Protein AF-A0A2W0B2X9-F1 (afdb_monomer_lite)

Structure (mmCIF, N/CA/C/O backbone):
data_AF-A0A2W0B2X9-F1
#
_entry.id   AF-A0A2W0B2X9-F1
#
loop_
_atom_site.group_PDB
_atom_site.id
_atom_site.type_symbol
_atom_site.label_atom_id
_atom_site.label_alt_id
_atom_site.label_comp_id
_atom_site.label_asym_id
_atom_site.label_entity_id
_atom_site.label_seq_id
_atom_site.pdbx_PDB_ins_code
_atom_site.Cartn_x
_atom_site.Cartn_y
_atom_site.Cartn_z
_atom_site.occupancy
_atom_site.B_iso_or_equiv
_atom_site.auth_seq_id
_atom_site.auth_comp_id
_atom_site.auth_asym_id
_atom_site.auth_atom_id
_atom_site.pdbx_PDB_model_num
ATOM 1 N N . MET A 1 1 ? 16.756 -14.228 -44.293 1.00 51.69 1 MET A N 1
ATOM 2 C CA . MET A 1 1 ? 15.974 -12.998 -44.011 1.00 51.69 1 MET A CA 1
ATOM 3 C C . MET A 1 1 ? 14.703 -13.285 -43.203 1.00 51.69 1 MET A C 1
ATOM 5 O O . MET A 1 1 ? 14.410 -12.505 -42.310 1.00 51.69 1 MET A O 1
ATOM 9 N N . PHE A 1 2 ? 14.011 -14.413 -43.434 1.00 57.44 2 PHE A N 1
ATOM 10 C CA . PHE A 1 2 ? 12.811 -14.835 -42.684 1.00 57.44 2 PHE A CA 1
ATOM 11 C C . PHE A 1 2 ? 13.038 -15.207 -41.202 1.00 57.44 2 PHE A C 1
ATOM 13 O O . PHE A 1 2 ? 12.170 -14.931 -40.380 1.00 57.44 2 PHE A O 1
ATOM 20 N N . SER A 1 3 ? 14.200 -15.762 -40.827 1.00 57.31 3 SER A N 1
ATOM 21 C CA . SER A 1 3 ? 14.453 -16.187 -39.433 1.00 57.31 3 SER A CA 1
ATOM 22 C C . SER A 1 3 ? 14.455 -15.024 -38.439 1.00 57.31 3 SER A C 1
ATOM 24 O O . SER A 1 3 ? 13.901 -15.136 -37.360 1.00 57.31 3 SER A O 1
ATOM 26 N N . ARG A 1 4 ? 14.972 -13.858 -38.842 1.00 60.19 4 ARG A N 1
ATOM 27 C CA . ARG A 1 4 ? 15.043 -12.650 -38.004 1.00 60.19 4 ARG A CA 1
ATOM 28 C C . ARG A 1 4 ? 13.676 -12.088 -37.607 1.00 60.19 4 ARG A C 1
ATOM 30 O O . ARG A 1 4 ? 13.588 -11.369 -36.617 1.00 60.19 4 ARG A O 1
ATOM 37 N N . VAL A 1 5 ? 12.640 -12.345 -38.407 1.00 62.97 5 VAL A N 1
ATOM 38 C CA . VAL A 1 5 ? 11.264 -11.914 -38.116 1.00 62.97 5 VAL A CA 1
ATOM 39 C C . VAL A 1 5 ? 10.618 -12.886 -37.130 1.00 62.97 5 VAL A C 1
ATOM 41 O O . VAL A 1 5 ? 9.996 -12.441 -36.173 1.00 62.97 5 VAL A O 1
ATOM 44 N N . LEU A 1 6 ? 10.845 -14.190 -37.311 1.00 63.31 6 LEU A N 1
ATOM 45 C CA . LEU A 1 6 ? 10.400 -15.235 -36.385 1.00 63.31 6 LEU A CA 1
ATOM 46 C C . LEU A 1 6 ? 11.096 -15.128 -35.017 1.00 63.31 6 LEU A C 1
ATOM 48 O O . LEU A 1 6 ? 10.410 -15.130 -34.004 1.00 63.31 6 LEU A O 1
ATOM 52 N N . ASP A 1 7 ? 12.410 -14.888 -34.983 1.00 60.75 7 ASP A N 1
ATOM 53 C CA . ASP A 1 7 ? 13.168 -14.652 -33.742 1.00 60.75 7 ASP A CA 1
ATOM 54 C C . ASP A 1 7 ? 12.648 -13.430 -32.969 1.00 60.75 7 ASP A C 1
ATOM 56 O O . ASP A 1 7 ? 12.621 -13.413 -31.738 1.00 60.75 7 ASP A O 1
ATOM 60 N N . ARG A 1 8 ? 12.212 -12.384 -33.686 1.00 59.66 8 ARG A N 1
ATOM 61 C CA . ARG A 1 8 ? 11.582 -11.218 -33.058 1.00 59.66 8 ARG A CA 1
ATOM 62 C C . ARG A 1 8 ? 10.218 -11.569 -32.479 1.00 59.66 8 ARG A C 1
ATOM 64 O O . ARG A 1 8 ? 9.942 -11.133 -31.371 1.00 59.66 8 ARG A O 1
ATOM 71 N N . LEU A 1 9 ? 9.398 -12.350 -33.182 1.00 59.53 9 LEU A N 1
ATOM 72 C CA . LEU A 1 9 ? 8.093 -12.798 -32.685 1.00 59.53 9 LEU A CA 1
ATOM 73 C C . LEU A 1 9 ? 8.233 -13.704 -31.451 1.00 59.53 9 LEU A C 1
ATOM 75 O O . LEU A 1 9 ? 7.558 -13.454 -30.458 1.00 59.53 9 LEU A O 1
ATOM 79 N N . ASP A 1 10 ? 9.167 -14.657 -31.442 1.00 57.31 10 ASP A N 1
ATOM 80 C CA . ASP A 1 10 ? 9.452 -15.495 -30.264 1.00 57.31 10 ASP A CA 1
ATOM 81 C C . ASP A 1 10 ? 9.954 -14.673 -29.065 1.00 57.31 10 ASP A C 1
ATOM 83 O O . ASP A 1 10 ? 9.592 -14.940 -27.915 1.00 57.31 10 ASP A O 1
ATOM 87 N N . SER A 1 11 ? 10.741 -13.622 -29.318 1.00 56.62 11 SER A N 1
ATOM 88 C CA . SER A 1 11 ? 11.157 -12.663 -28.289 1.00 56.62 11 SER A CA 1
ATOM 89 C C . SER A 1 11 ? 9.993 -11.852 -27.708 1.00 56.62 11 SER A C 1
ATOM 91 O O . SER A 1 11 ? 10.100 -11.426 -26.560 1.00 56.62 11 SER A O 1
ATOM 93 N N . PHE A 1 12 ? 8.904 -11.621 -28.452 1.00 55.59 12 PHE A N 1
ATOM 94 C CA . PHE A 1 12 ? 7.713 -10.937 -27.929 1.00 55.59 12 PHE A CA 1
ATOM 95 C C . PHE A 1 12 ? 6.879 -11.833 -27.000 1.00 55.59 12 PHE A C 1
ATOM 97 O O . PHE A 1 12 ? 6.184 -11.312 -26.131 1.00 55.59 12 PHE A O 1
ATOM 104 N N . TYR A 1 13 ? 6.964 -13.162 -27.139 1.00 53.94 13 TYR A N 1
ATOM 105 C CA . TYR A 1 13 ? 6.170 -14.110 -26.344 1.00 53.94 13 TYR A CA 1
ATOM 106 C C . TYR A 1 13 ? 6.864 -14.632 -25.080 1.00 53.94 13 TYR A C 1
ATOM 108 O O . TYR A 1 13 ? 6.194 -15.165 -24.195 1.00 53.94 13 TYR A O 1
ATOM 116 N N . LYS A 1 14 ? 8.181 -14.448 -24.925 1.00 56.72 14 LYS A N 1
ATOM 117 C CA . LYS A 1 14 ? 8.890 -14.785 -23.677 1.00 56.72 14 LYS A CA 1
ATOM 118 C C . LYS A 1 14 ? 8.745 -13.679 -22.629 1.00 56.72 14 LYS A C 1
ATOM 120 O O . LYS A 1 14 ? 9.729 -13.074 -22.204 1.00 56.72 14 LYS A O 1
ATOM 125 N N . MET A 1 15 ? 7.516 -13.452 -22.165 1.00 61.44 15 MET A N 1
ATOM 126 C CA . MET A 1 15 ? 7.281 -12.759 -20.895 1.00 61.44 15 MET A CA 1
ATOM 127 C C . MET A 1 15 ? 7.870 -13.618 -19.776 1.00 61.44 15 MET A C 1
ATOM 129 O O . MET A 1 15 ? 7.262 -14.577 -19.307 1.00 61.44 15 MET A O 1
ATOM 133 N N . THR A 1 16 ? 9.110 -13.319 -19.401 1.00 65.00 16 THR A N 1
ATOM 134 C CA . THR A 1 16 ? 9.806 -14.049 -18.343 1.00 65.00 16 THR A CA 1
ATOM 135 C C . THR A 1 16 ? 9.347 -13.485 -17.012 1.00 65.00 16 THR A C 1
ATOM 137 O O . THR A 1 16 ? 9.587 -12.319 -16.706 1.00 65.00 16 THR A O 1
ATOM 140 N N . TYR A 1 17 ? 8.657 -14.307 -16.229 1.00 60.75 17 TYR A N 1
ATOM 141 C CA . TYR A 1 17 ? 8.227 -13.913 -14.900 1.00 60.75 17 TYR A CA 1
ATOM 142 C C . TYR A 1 17 ? 9.448 -13.806 -13.984 1.00 60.75 17 TYR A C 1
ATOM 144 O O . TYR A 1 17 ? 10.140 -14.793 -13.734 1.00 60.75 17 TYR A O 1
ATOM 152 N N . LEU A 1 18 ? 9.746 -12.592 -13.523 1.00 71.00 18 LEU A N 1
ATOM 153 C CA . LEU A 1 18 ? 10.867 -12.344 -12.623 1.00 71.00 18 LEU A CA 1
ATOM 154 C C . LEU A 1 18 ? 10.410 -12.577 -11.173 1.00 71.00 18 LEU A C 1
ATOM 156 O O . LEU A 1 18 ? 9.400 -11.994 -10.773 1.00 71.00 18 LEU A O 1
ATOM 160 N N . PRO A 1 19 ? 11.147 -13.355 -10.356 1.00 70.69 19 PRO A N 1
ATOM 161 C CA . PRO A 1 19 ? 10.805 -13.590 -8.949 1.00 70.69 19 PRO A CA 1
ATOM 162 C C . PRO A 1 19 ? 10.608 -12.306 -8.129 1.00 70.69 19 PRO A C 1
ATOM 164 O O . PRO A 1 19 ? 9.774 -12.258 -7.230 1.00 70.69 19 PRO A O 1
ATOM 167 N N . GLU A 1 20 ? 11.329 -11.235 -8.464 1.00 73.50 20 GLU A N 1
ATOM 168 C CA . GLU A 1 20 ? 11.149 -9.924 -7.831 1.00 73.50 20 GLU A CA 1
ATOM 169 C C . GLU A 1 20 ? 9.761 -9.323 -8.113 1.00 73.50 20 GLU A C 1
ATOM 171 O O . GLU A 1 20 ? 9.140 -8.748 -7.221 1.00 73.50 20 GLU A O 1
ATOM 176 N N . GLY A 1 21 ? 9.240 -9.521 -9.328 1.00 75.56 21 GLY A N 1
ATOM 177 C CA . GLY A 1 21 ? 7.897 -9.086 -9.707 1.00 75.56 21 GLY A CA 1
ATOM 178 C C . GLY A 1 21 ? 6.808 -9.809 -8.917 1.00 75.56 21 GLY A C 1
ATOM 179 O O . GLY A 1 21 ? 5.820 -9.183 -8.557 1.00 75.56 21 GLY A O 1
ATOM 180 N N . PHE A 1 22 ? 7.011 -11.087 -8.575 1.00 78.88 22 PHE A N 1
ATOM 181 C CA . PHE A 1 22 ? 6.111 -11.831 -7.684 1.00 78.88 22 PHE A CA 1
ATOM 182 C C . PHE A 1 22 ? 6.070 -11.235 -6.281 1.00 78.88 22 PHE A C 1
ATOM 184 O O . PHE A 1 22 ? 4.996 -10.979 -5.744 1.00 78.88 22 PHE A O 1
ATOM 191 N N . MET A 1 23 ? 7.242 -10.975 -5.697 1.00 81.75 23 MET A N 1
ATOM 192 C CA . MET A 1 23 ? 7.347 -10.454 -4.332 1.00 81.75 23 MET A CA 1
ATOM 193 C C . MET A 1 23 ? 6.620 -9.118 -4.167 1.00 81.75 23 MET A C 1
ATOM 195 O O . MET A 1 23 ? 6.033 -8.858 -3.121 1.00 81.75 23 MET A O 1
ATOM 199 N N . GLN A 1 24 ? 6.602 -8.298 -5.214 1.00 80.31 24 GLN A N 1
ATOM 200 C CA . GLN A 1 24 ? 5.907 -7.013 -5.231 1.00 80.31 24 GLN A CA 1
ATOM 201 C C . GLN A 1 24 ? 4.376 -7.138 -5.211 1.00 80.31 24 GLN A C 1
ATOM 203 O O . GLN A 1 24 ? 3.710 -6.216 -4.747 1.00 80.31 24 GLN A O 1
ATOM 208 N N . LEU A 1 25 ? 3.816 -8.271 -5.650 1.00 85.06 25 LEU A N 1
ATOM 209 C CA . LEU A 1 25 ? 2.378 -8.560 -5.530 1.00 85.06 25 LEU A CA 1
ATOM 210 C C . LEU A 1 25 ? 1.980 -8.904 -4.084 1.00 85.06 25 LEU A C 1
ATOM 212 O O . LEU A 1 25 ? 0.807 -8.843 -3.721 1.00 85.06 25 LEU A O 1
ATOM 216 N N . VAL A 1 26 ? 2.955 -9.287 -3.257 1.00 85.62 26 VAL A N 1
ATOM 217 C CA . VAL A 1 26 ? 2.750 -9.810 -1.899 1.00 85.62 26 VAL A CA 1
ATOM 218 C C . VAL A 1 26 ? 3.124 -8.772 -0.833 1.00 85.62 26 VAL A C 1
ATOM 220 O O . VAL A 1 26 ? 2.444 -8.621 0.191 1.00 85.62 26 VAL A O 1
ATOM 223 N N . PHE A 1 27 ? 4.201 -8.029 -1.079 1.00 84.62 27 PHE A N 1
ATOM 224 C CA . PHE A 1 27 ? 4.771 -7.060 -0.155 1.00 84.62 27 PHE A CA 1
ATOM 225 C C . PHE A 1 27 ? 4.852 -5.678 -0.797 1.00 84.62 27 PHE A C 1
ATOM 227 O O . PHE A 1 27 ? 5.268 -5.529 -1.946 1.00 84.62 27 PHE A O 1
ATOM 234 N N . LEU A 1 28 ? 4.514 -4.650 -0.014 1.00 87.56 28 LEU A N 1
ATOM 235 C CA . LEU A 1 28 ? 4.873 -3.279 -0.362 1.00 87.56 28 LEU A CA 1
ATOM 236 C C . LEU A 1 28 ? 6.394 -3.135 -0.287 1.00 87.56 28 LEU A C 1
ATOM 238 O O . LEU A 1 28 ? 7.032 -3.678 0.618 1.00 87.56 28 LEU A O 1
ATOM 242 N N . SER A 1 29 ? 6.976 -2.429 -1.256 1.00 77.69 29 SER A N 1
ATOM 243 C CA . SER A 1 29 ? 8.429 -2.281 -1.352 1.00 77.69 29 SER A CA 1
ATOM 244 C C . SER A 1 29 ? 9.033 -1.627 -0.101 1.00 77.69 29 SER A C 1
ATOM 246 O O . SER A 1 29 ? 8.375 -0.863 0.604 1.00 77.69 29 SER A O 1
ATOM 248 N N . HIS A 1 30 ? 10.329 -1.854 0.140 1.00 76.25 30 HIS A N 1
ATOM 249 C CA . HIS A 1 30 ? 11.072 -1.255 1.263 1.00 76.25 30 HIS A CA 1
ATOM 250 C C . HIS A 1 30 ? 10.980 0.282 1.338 1.00 76.25 30 HIS A C 1
ATOM 252 O O . HIS A 1 30 ? 11.209 0.867 2.395 1.00 76.25 30 HIS A O 1
ATOM 258 N N . GLY A 1 31 ? 10.656 0.949 0.227 1.00 85.94 31 GLY A N 1
ATOM 259 C CA . GLY A 1 31 ? 10.470 2.397 0.171 1.00 85.94 31 GLY A CA 1
ATOM 260 C C . GLY A 1 31 ? 9.106 2.882 0.665 1.00 85.94 31 GLY A C 1
ATOM 261 O O . GLY A 1 31 ? 8.902 4.093 0.709 1.00 85.94 31 GLY A O 1
ATOM 262 N N . PHE A 1 32 ? 8.171 1.993 1.008 1.00 92.19 32 PHE A N 1
ATOM 263 C CA . PHE A 1 32 ? 6.838 2.354 1.487 1.00 92.19 32 PHE A CA 1
ATOM 264 C C . PHE A 1 32 ? 6.880 2.903 2.919 1.00 92.19 32 PHE A C 1
ATOM 266 O O . PHE A 1 32 ? 6.828 2.162 3.897 1.00 92.19 32 PHE A O 1
ATOM 273 N N . ASN A 1 33 ? 7.018 4.224 3.036 1.00 91.81 33 ASN A N 1
ATOM 274 C CA . ASN A 1 33 ? 7.093 4.945 4.303 1.00 91.81 33 ASN A CA 1
ATOM 275 C C . ASN A 1 33 ? 6.558 6.383 4.170 1.00 91.81 33 ASN A C 1
ATOM 277 O O . ASN A 1 33 ? 6.331 6.887 3.070 1.00 91.81 33 ASN A O 1
ATOM 281 N N . VAL A 1 34 ? 6.392 7.058 5.306 1.00 90.25 34 VAL A N 1
ATOM 282 C CA . VAL A 1 34 ? 5.837 8.422 5.381 1.00 90.25 34 VAL A CA 1
ATOM 283 C C . VAL A 1 34 ? 6.725 9.493 4.738 1.00 90.25 34 VAL A C 1
ATOM 285 O O . VAL A 1 34 ? 6.250 10.576 4.419 1.00 90.25 34 VAL A O 1
ATOM 288 N N . GLN A 1 35 ? 8.017 9.219 4.537 1.00 92.56 35 GLN A N 1
ATOM 289 C CA . GLN A 1 35 ? 8.934 10.142 3.859 1.00 92.56 35 GLN A CA 1
ATOM 290 C C . GLN A 1 35 ? 8.745 10.141 2.340 1.00 92.56 35 GLN A C 1
ATOM 292 O O . GLN A 1 35 ? 9.208 11.062 1.674 1.00 92.56 35 GLN A O 1
ATOM 297 N N . ASN A 1 36 ? 8.109 9.099 1.808 1.00 95.19 36 ASN A N 1
ATOM 298 C CA . ASN A 1 36 ? 7.961 8.859 0.380 1.00 95.19 36 ASN A CA 1
ATOM 299 C C . ASN A 1 36 ? 6.507 8.965 -0.102 1.00 95.19 36 ASN A C 1
ATOM 301 O O . ASN A 1 36 ? 6.285 9.098 -1.308 1.00 95.19 36 ASN A O 1
ATOM 305 N N . TYR A 1 37 ? 5.532 8.888 0.808 1.00 96.75 37 TYR A N 1
ATOM 306 C CA . TYR A 1 37 ? 4.114 8.803 0.471 1.00 96.75 37 TYR A CA 1
ATOM 307 C C . TYR A 1 37 ? 3.235 9.666 1.366 1.00 96.75 37 TYR A C 1
ATOM 309 O O . TYR A 1 37 ? 3.420 9.719 2.580 1.00 96.75 37 TYR A O 1
ATOM 317 N N . ASP A 1 38 ? 2.195 10.225 0.751 1.00 96.94 38 ASP A N 1
ATOM 318 C CA . ASP A 1 38 ? 1.024 10.744 1.443 1.00 96.94 38 ASP A CA 1
ATOM 319 C C . ASP A 1 38 ? -0.090 9.692 1.411 1.00 96.94 38 ASP A C 1
ATOM 321 O O . ASP A 1 38 ? -0.414 9.143 0.352 1.00 96.94 38 ASP A O 1
ATOM 325 N N . LEU A 1 39 ? -0.708 9.434 2.566 1.00 97.06 39 LEU A N 1
ATOM 326 C CA . LEU A 1 39 ? -1.883 8.570 2.678 1.00 97.06 39 LEU A CA 1
ATOM 327 C C . LEU A 1 39 ? -3.136 9.434 2.779 1.00 97.06 39 LEU A C 1
ATOM 329 O O . LEU A 1 39 ? -3.369 10.107 3.784 1.00 97.06 39 LEU A O 1
ATOM 333 N N . LYS A 1 40 ? -3.955 9.422 1.729 1.00 98.00 40 LYS A N 1
ATOM 334 C CA . LYS A 1 40 ? -5.203 10.186 1.684 1.00 98.00 40 LYS A CA 1
ATOM 335 C C . LYS A 1 40 ? -6.354 9.297 2.109 1.00 98.00 40 LYS A C 1
ATOM 337 O O . LYS A 1 40 ? -6.749 8.401 1.368 1.00 98.00 40 LYS A O 1
ATOM 342 N N . TYR A 1 41 ? -6.884 9.551 3.301 1.00 97.94 41 TYR A N 1
ATOM 343 C CA . TYR A 1 41 ? -8.073 8.856 3.780 1.00 97.94 41 TYR A CA 1
ATOM 344 C C . TYR A 1 41 ? -9.253 9.096 2.836 1.00 97.94 41 TYR A C 1
ATOM 346 O O . TYR A 1 41 ? -9.507 10.228 2.423 1.00 97.94 41 TYR A O 1
ATOM 354 N N . LEU A 1 42 ? -9.978 8.026 2.525 1.00 98.06 42 LEU A N 1
ATOM 355 C CA . LEU A 1 42 ? -11.176 8.079 1.700 1.00 98.06 42 LEU A CA 1
ATOM 356 C C . LEU A 1 42 ? -12.436 7.775 2.498 1.00 98.06 42 LEU A C 1
ATOM 358 O O . LEU A 1 42 ? -13.378 8.563 2.490 1.00 98.06 42 LEU A O 1
ATOM 362 N N . ARG A 1 43 ? -12.487 6.595 3.119 1.00 98.25 43 ARG A N 1
ATOM 363 C CA . ARG A 1 43 ? -13.688 6.075 3.780 1.00 98.25 43 ARG A CA 1
ATOM 364 C C . ARG A 1 43 ? -13.361 4.903 4.696 1.00 98.25 43 ARG A C 1
ATOM 366 O O . ARG A 1 43 ? -12.263 4.353 4.644 1.00 98.25 43 ARG A O 1
ATOM 373 N N . GLN A 1 44 ? -14.365 4.483 5.454 1.00 98.00 44 GLN A N 1
ATOM 374 C CA . GLN A 1 44 ? -14.414 3.157 6.055 1.00 98.00 44 GLN A CA 1
ATOM 375 C C . GLN A 1 44 ? -15.081 2.167 5.100 1.00 98.00 44 GLN A C 1
ATOM 377 O O . GLN A 1 44 ? -15.994 2.527 4.355 1.00 98.00 44 GLN A O 1
ATOM 382 N N . GLU A 1 45 ? -14.622 0.923 5.126 1.00 97.44 45 GLU A N 1
ATOM 383 C CA . GLU A 1 45 ? -15.166 -0.176 4.333 1.00 97.44 45 GLU A CA 1
ATOM 384 C C . GLU A 1 45 ? -15.016 -1.490 5.102 1.00 97.44 45 GLU A C 1
ATOM 386 O O . GLU A 1 45 ? -14.034 -1.688 5.819 1.00 97.44 45 GLU A O 1
ATOM 391 N N . PHE A 1 46 ? -15.983 -2.391 4.960 1.00 96.94 46 PHE A N 1
ATOM 392 C CA . PHE A 1 46 ? -15.874 -3.748 5.486 1.00 96.94 46 PHE A CA 1
ATOM 393 C C . PHE A 1 46 ? -15.344 -4.684 4.399 1.00 96.94 46 PHE A C 1
ATOM 395 O O . PHE A 1 46 ? -15.891 -4.734 3.298 1.00 96.94 46 PHE A O 1
ATOM 402 N N . LEU A 1 47 ? -14.294 -5.438 4.720 1.00 94.25 47 LEU A N 1
ATOM 403 C CA . LEU A 1 47 ? -13.798 -6.553 3.919 1.00 94.25 47 LEU A CA 1
ATOM 404 C C . LEU A 1 47 ? -14.205 -7.855 4.615 1.00 94.25 47 LEU A C 1
ATOM 406 O O . LEU A 1 47 ? -13.512 -8.337 5.511 1.00 94.25 47 LEU A O 1
ATOM 410 N N . GLY A 1 48 ? -15.376 -8.382 4.248 1.00 92.56 48 GLY A N 1
ATOM 411 C CA . GLY A 1 48 ? -16.037 -9.421 5.043 1.00 92.56 48 GLY A CA 1
ATOM 412 C C . GLY A 1 48 ? -16.363 -8.879 6.436 1.00 92.56 48 GLY A C 1
ATOM 413 O O . GLY A 1 48 ? -16.995 -7.832 6.553 1.00 92.56 48 GLY A O 1
ATOM 414 N N . ASP A 1 49 ? -15.862 -9.543 7.476 1.00 92.12 49 ASP A N 1
ATOM 415 C CA . ASP A 1 49 ? -16.053 -9.130 8.875 1.00 92.12 49 ASP A CA 1
ATOM 416 C C . ASP A 1 49 ? -14.973 -8.153 9.380 1.00 92.12 49 ASP A C 1
ATOM 418 O O . ASP A 1 49 ? -15.002 -7.711 10.529 1.00 92.12 49 ASP A O 1
ATOM 422 N N . VAL A 1 50 ? -14.001 -7.796 8.533 1.00 95.06 50 VAL A N 1
ATOM 423 C CA . VAL A 1 50 ? -12.901 -6.899 8.901 1.00 95.06 50 VAL A CA 1
ATOM 424 C C . VAL A 1 50 ? -13.289 -5.459 8.582 1.00 95.06 50 VAL A C 1
ATOM 426 O O . VAL A 1 50 ? -13.440 -5.087 7.418 1.00 95.06 50 VAL A O 1
ATOM 429 N N . ARG A 1 51 ? -13.412 -4.617 9.610 1.00 97.31 51 ARG A N 1
ATOM 430 C CA . ARG A 1 51 ? -13.596 -3.171 9.444 1.00 97.31 51 ARG A CA 1
ATOM 431 C C . ARG A 1 51 ? -12.268 -2.517 9.078 1.00 97.31 51 ARG A C 1
ATOM 433 O O . ARG A 1 51 ? -11.262 -2.726 9.753 1.00 97.31 51 ARG A O 1
ATOM 440 N N . THR A 1 52 ? -12.268 -1.718 8.017 1.00 98.19 52 THR A N 1
ATOM 441 C CA . THR A 1 52 ? -11.049 -1.103 7.483 1.00 98.19 52 THR A CA 1
ATOM 442 C C . THR A 1 52 ? -11.211 0.383 7.195 1.00 98.19 52 THR A C 1
ATOM 444 O O . THR A 1 52 ? -12.302 0.869 6.897 1.00 98.19 52 THR A O 1
ATOM 447 N N . LEU A 1 53 ? -10.089 1.093 7.252 1.00 98.50 53 LEU A N 1
ATOM 448 C CA . LEU A 1 53 ? -9.882 2.438 6.740 1.00 98.50 53 LEU A CA 1
ATOM 449 C C . LEU A 1 53 ? -9.214 2.340 5.367 1.00 98.50 53 LEU A C 1
ATOM 451 O O . LEU A 1 53 ? -8.196 1.666 5.200 1.00 98.50 53 LEU A O 1
ATOM 455 N N . VAL A 1 54 ? -9.784 3.029 4.387 1.00 98.50 54 VAL A N 1
ATOM 456 C CA . VAL A 1 54 ? -9.328 3.005 2.999 1.00 98.50 54 VAL A CA 1
ATOM 457 C C . VAL A 1 54 ? -8.516 4.257 2.708 1.00 98.50 54 VAL A C 1
ATOM 459 O O . VAL A 1 54 ? -9.010 5.372 2.901 1.00 98.50 54 VAL A O 1
ATOM 462 N N . PHE A 1 55 ? -7.299 4.077 2.196 1.00 98.56 55 PHE A N 1
ATOM 463 C CA . PHE A 1 55 ? -6.403 5.173 1.838 1.00 98.56 55 PHE A CA 1
ATOM 464 C C . PHE A 1 55 ? -5.948 5.068 0.390 1.00 98.56 55 PHE A C 1
ATOM 466 O O . PHE A 1 55 ? -5.484 4.011 -0.038 1.00 98.56 55 PHE A O 1
ATOM 473 N N . ASP A 1 56 ? -5.997 6.184 -0.332 1.00 98.31 56 ASP A N 1
ATOM 474 C CA . ASP A 1 56 ? -5.200 6.332 -1.545 1.00 98.31 56 ASP A CA 1
ATOM 475 C C . ASP A 1 56 ? -3.743 6.608 -1.155 1.00 98.31 56 ASP A C 1
ATOM 477 O O . ASP A 1 56 ? -3.452 7.478 -0.326 1.00 98.31 56 ASP A O 1
ATOM 481 N N . VAL A 1 57 ? -2.828 5.865 -1.769 1.00 97.56 57 VAL A N 1
ATOM 482 C CA . VAL A 1 57 ? -1.384 6.023 -1.625 1.00 97.56 57 VAL A CA 1
ATOM 483 C C . VAL A 1 57 ? -0.884 6.932 -2.738 1.00 97.56 57 VAL A C 1
ATOM 485 O O . VAL A 1 57 ? -0.925 6.566 -3.914 1.00 97.56 57 VAL A O 1
ATOM 488 N N . VAL A 1 58 ? -0.364 8.100 -2.367 1.00 95.94 58 VAL A N 1
ATOM 489 C CA . VAL A 1 58 ? 0.159 9.082 -3.318 1.00 95.94 58 VAL A CA 1
ATOM 490 C C . VAL A 1 58 ? 1.670 9.228 -3.124 1.00 95.94 58 VAL A C 1
ATOM 492 O O . VAL A 1 58 ? 2.089 9.738 -2.084 1.00 95.94 58 VAL A O 1
ATOM 495 N N . PRO A 1 59 ? 2.510 8.803 -4.087 1.00 95.69 59 PRO A N 1
ATOM 496 C CA . PRO A 1 59 ? 3.952 9.000 -3.993 1.00 95.69 59 PRO A CA 1
ATOM 497 C C . PRO A 1 59 ? 4.311 10.486 -4.073 1.00 95.69 59 PRO A C 1
ATOM 499 O O . PRO A 1 59 ? 3.704 11.268 -4.813 1.00 95.69 59 PRO A O 1
ATOM 502 N N . HIS A 1 60 ? 5.348 10.892 -3.349 1.00 95.81 60 HIS A N 1
ATOM 503 C CA . HIS A 1 60 ? 5.880 12.246 -3.455 1.00 95.81 60 HIS A CA 1
ATOM 504 C C . HIS A 1 60 ? 6.547 12.476 -4.813 1.00 95.81 60 HIS A C 1
ATOM 506 O O . HIS A 1 60 ? 7.224 11.606 -5.358 1.00 95.81 60 HIS A O 1
ATOM 512 N N . LYS A 1 61 ? 6.459 13.710 -5.329 1.00 90.31 61 LYS A N 1
ATOM 513 C CA . LYS A 1 61 ? 6.962 14.088 -6.669 1.00 90.31 61 LYS A CA 1
ATOM 514 C C . LYS A 1 61 ? 8.435 13.745 -6.938 1.00 90.31 61 LYS A C 1
ATOM 516 O O . LYS A 1 61 ? 8.835 13.679 -8.094 1.00 90.31 61 LYS A O 1
ATOM 521 N N . LYS A 1 62 ? 9.261 13.622 -5.894 1.00 87.75 62 LYS A N 1
ATOM 522 C CA . LYS A 1 62 ? 10.714 13.399 -5.996 1.00 87.75 62 LYS A CA 1
ATOM 523 C C . LYS A 1 62 ? 11.145 11.999 -5.553 1.00 87.75 62 LYS A C 1
ATOM 525 O O . LYS A 1 62 ? 12.340 11.786 -5.340 1.00 87.75 62 LYS A O 1
ATOM 530 N N . ILE A 1 63 ? 10.204 11.066 -5.402 1.00 91.19 63 ILE A N 1
ATOM 531 C CA . ILE A 1 63 ? 10.537 9.681 -5.082 1.00 91.19 63 ILE A CA 1
ATOM 532 C C . ILE A 1 63 ? 11.449 9.103 -6.173 1.00 91.19 63 ILE A C 1
ATOM 534 O O . ILE A 1 63 ? 11.279 9.368 -7.365 1.00 91.19 63 ILE A O 1
ATOM 538 N N . LYS A 1 64 ? 12.470 8.352 -5.761 1.00 87.44 64 LYS A N 1
ATOM 539 C CA . LYS A 1 64 ? 13.408 7.700 -6.677 1.00 87.44 64 LYS A CA 1
ATOM 540 C C . LYS A 1 64 ? 13.156 6.200 -6.674 1.00 87.44 64 LYS A C 1
ATOM 542 O O . LYS A 1 64 ? 12.986 5.607 -5.616 1.00 87.44 64 LYS A O 1
ATOM 547 N N . GLY A 1 65 ? 13.234 5.593 -7.853 1.00 87.38 65 GLY A N 1
ATOM 548 C CA . GLY A 1 65 ? 13.0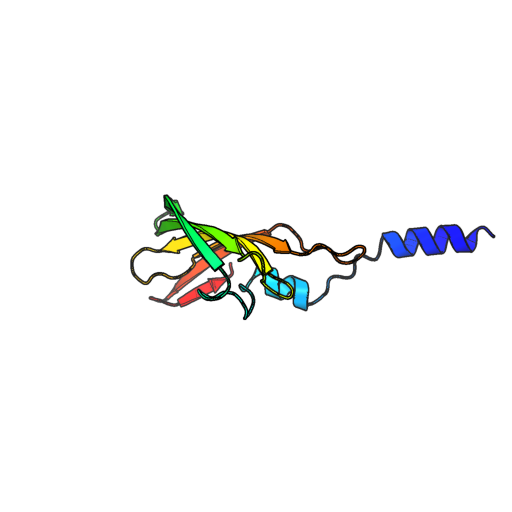76 4.150 -8.016 1.00 87.38 65 GLY A CA 1
ATOM 549 C C . GLY A 1 65 ? 11.619 3.700 -8.088 1.00 87.38 65 GLY A C 1
ATOM 550 O O . GLY A 1 65 ? 10.704 4.511 -8.252 1.00 87.38 65 GLY A O 1
ATOM 551 N N . THR A 1 66 ? 11.442 2.382 -8.023 1.00 87.75 66 THR A N 1
ATOM 552 C CA . THR A 1 66 ? 10.143 1.723 -8.141 1.00 87.75 66 THR A CA 1
ATOM 553 C C . THR A 1 66 ? 9.282 1.991 -6.910 1.00 87.75 66 THR A C 1
ATOM 555 O O . THR A 1 66 ? 9.709 1.742 -5.780 1.00 87.75 66 THR A O 1
ATOM 558 N N . HIS A 1 67 ? 8.066 2.479 -7.122 1.00 92.00 67 HIS A N 1
ATOM 559 C CA . HIS A 1 67 ? 7.162 2.896 -6.056 1.00 92.00 67 HIS A CA 1
ATOM 560 C C . HIS A 1 67 ? 5.725 2.464 -6.333 1.00 92.00 67 HIS A C 1
ATOM 562 O O . HIS A 1 67 ? 5.317 2.358 -7.485 1.00 92.00 67 HIS A O 1
ATOM 568 N N . PHE A 1 68 ? 4.986 2.159 -5.269 1.00 94.50 68 PHE A N 1
ATOM 569 C CA . PHE A 1 68 ? 3.610 1.688 -5.345 1.00 94.50 68 PHE A CA 1
ATOM 570 C C . PHE A 1 68 ? 2.667 2.861 -5.610 1.00 94.50 68 PHE A C 1
ATOM 572 O O . PHE A 1 68 ? 2.806 3.924 -5.013 1.00 94.50 68 PHE A O 1
ATOM 579 N N . VAL A 1 69 ? 1.675 2.659 -6.465 1.00 94.81 69 VAL A N 1
ATOM 580 C CA . VAL A 1 69 ? 0.586 3.611 -6.681 1.00 94.81 69 VAL A CA 1
ATOM 581 C C . VAL A 1 69 ? -0.718 2.834 -6.645 1.00 94.81 69 VAL A C 1
ATOM 583 O O . VAL A 1 69 ? -0.879 1.839 -7.356 1.00 94.81 69 VAL A O 1
ATOM 586 N N . GLY A 1 70 ? -1.652 3.275 -5.807 1.00 96.56 70 GLY A N 1
ATOM 587 C CA . GLY A 1 70 ? -2.920 2.583 -5.636 1.00 96.56 70 GLY A CA 1
ATOM 588 C C . GLY A 1 70 ? -3.576 2.879 -4.301 1.00 96.56 70 GLY A C 1
ATOM 589 O O . GLY A 1 70 ? -3.464 3.977 -3.760 1.00 96.56 70 GLY A O 1
ATOM 590 N N . ARG A 1 71 ? -4.272 1.880 -3.774 1.00 97.94 71 ARG A N 1
ATOM 591 C CA . ARG A 1 71 ? -5.085 1.960 -2.569 1.00 97.94 71 ARG A CA 1
ATOM 592 C C . ARG A 1 71 ? -4.735 0.844 -1.605 1.00 97.94 71 ARG A C 1
ATOM 594 O O . ARG A 1 71 ? -4.437 -0.278 -2.015 1.00 97.94 71 ARG A O 1
ATOM 601 N N . ILE A 1 72 ? -4.818 1.161 -0.322 1.00 98.00 72 ILE A N 1
ATOM 602 C CA . ILE A 1 72 ? -4.662 0.200 0.764 1.00 98.00 72 ILE A CA 1
ATOM 603 C C . ILE A 1 72 ? -5.886 0.219 1.674 1.00 98.00 72 ILE A C 1
ATOM 605 O O . ILE A 1 72 ? -6.517 1.261 1.868 1.00 98.00 72 ILE A O 1
ATOM 609 N N . TRP A 1 73 ? -6.191 -0.942 2.244 1.00 98.00 73 TRP A N 1
ATOM 610 C CA . TRP A 1 73 ? -7.173 -1.103 3.307 1.00 98.00 73 TRP A CA 1
ATOM 611 C C . TRP A 1 73 ? -6.416 -1.486 4.568 1.00 98.00 73 TRP A C 1
ATOM 613 O O . TRP A 1 73 ? -5.632 -2.439 4.568 1.00 98.00 73 TRP A O 1
ATOM 623 N N . VAL A 1 74 ? -6.643 -0.719 5.623 1.00 97.62 74 VAL A N 1
ATOM 624 C CA . VAL A 1 74 ? -5.976 -0.855 6.914 1.00 97.62 74 VAL A CA 1
ATOM 625 C C . VAL A 1 74 ? -7.029 -1.238 7.940 1.00 97.62 74 VAL A C 1
ATOM 627 O O . VAL A 1 74 ? -7.993 -0.496 8.100 1.00 97.62 74 VAL A O 1
ATOM 630 N N . GLU A 1 75 ? -6.899 -2.383 8.604 1.00 96.69 75 GLU A N 1
ATOM 631 C CA . GLU A 1 75 ? -7.839 -2.744 9.673 1.00 96.69 75 GLU A CA 1
ATOM 632 C C . GLU A 1 75 ? -7.702 -1.797 10.869 1.00 96.69 75 GLU A C 1
ATOM 634 O O . GLU A 1 75 ? -6.625 -1.262 11.127 1.00 96.69 75 GLU A O 1
ATOM 639 N N . ASP A 1 76 ? -8.801 -1.530 11.565 1.00 95.56 76 ASP A N 1
ATOM 640 C CA . ASP A 1 76 ? -8.872 -0.399 12.491 1.00 95.56 76 ASP A CA 1
ATOM 641 C C . ASP A 1 76 ? -8.623 -0.725 13.971 1.00 95.56 76 ASP A C 1
ATOM 643 O O . ASP A 1 76 ? -8.806 0.136 14.832 1.00 95.56 76 ASP A O 1
ATOM 647 N N . GLN A 1 77 ? -8.184 -1.946 14.279 1.00 92.94 77 GLN A N 1
ATOM 648 C CA . GLN A 1 77 ? -7.791 -2.357 15.625 1.00 92.94 77 GLN A CA 1
ATOM 649 C C . GLN A 1 77 ? -6.283 -2.192 15.841 1.00 92.94 77 GLN A C 1
ATOM 651 O O . GLN A 1 77 ? -5.859 -1.568 16.813 1.00 92.94 77 GLN A O 1
ATOM 656 N N . GLN A 1 78 ? -5.465 -2.752 14.947 1.00 94.44 78 GLN A N 1
ATOM 657 C CA . GLN A 1 78 ? -3.999 -2.772 15.058 1.00 94.44 78 GLN A CA 1
ATOM 658 C C . GLN A 1 78 ? -3.300 -2.097 13.867 1.00 94.44 78 GLN A C 1
ATOM 660 O O . GLN A 1 78 ? -2.071 -2.037 13.834 1.00 94.44 78 GLN A O 1
ATOM 665 N N . HIS A 1 79 ? -4.063 -1.521 12.935 1.00 94.44 79 HIS A N 1
ATOM 666 C CA . HIS A 1 79 ? -3.564 -0.800 11.767 1.00 94.44 79 HIS A CA 1
ATOM 667 C C . HIS A 1 79 ? -2.733 -1.654 10.795 1.00 94.44 79 HIS A C 1
ATOM 669 O O . HIS A 1 79 ? -1.854 -1.144 10.096 1.00 94.44 79 HIS A O 1
ATOM 675 N N . ASN A 1 80 ? -3.024 -2.954 10.701 1.00 94.62 80 ASN A N 1
ATOM 676 C CA . ASN A 1 80 ? -2.432 -3.822 9.689 1.00 94.62 80 ASN A CA 1
ATOM 677 C C . ASN A 1 80 ? -2.993 -3.500 8.297 1.00 94.62 80 ASN A C 1
ATOM 679 O O . ASN A 1 80 ? -4.198 -3.343 8.115 1.00 94.62 80 ASN A O 1
ATOM 683 N N . ILE A 1 81 ? -2.130 -3.464 7.279 1.00 95.69 81 ILE A N 1
ATOM 684 C CA . ILE A 1 81 ? -2.577 -3.416 5.880 1.00 95.69 81 ILE A CA 1
ATOM 685 C C . ILE A 1 81 ? -3.078 -4.809 5.499 1.00 95.69 81 ILE A C 1
ATOM 687 O O . ILE A 1 81 ? -2.288 -5.756 5.479 1.00 95.69 81 ILE A O 1
ATOM 691 N N . VAL A 1 82 ? -4.367 -4.919 5.181 1.00 96.62 82 VAL A N 1
ATOM 692 C CA . VAL A 1 82 ? -5.057 -6.194 4.914 1.00 96.62 82 VAL A CA 1
ATOM 693 C C . VAL A 1 82 ? -5.427 -6.389 3.444 1.00 96.62 82 VAL A C 1
ATOM 695 O O . VAL A 1 82 ? -5.686 -7.512 3.022 1.00 96.62 82 VAL A O 1
ATOM 698 N N . ARG A 1 83 ? -5.408 -5.318 2.643 1.00 96.81 83 ARG A N 1
ATOM 699 C CA . ARG A 1 83 ? -5.561 -5.380 1.184 1.00 96.81 83 ARG A CA 1
ATOM 700 C C . ARG A 1 83 ? -4.766 -4.274 0.506 1.00 96.81 83 ARG A C 1
ATOM 702 O O . ARG A 1 83 ? -4.666 -3.164 1.032 1.00 96.81 83 ARG A O 1
ATOM 709 N N . MET A 1 84 ? -4.233 -4.573 -0.671 1.00 96.88 84 MET A N 1
ATOM 710 C CA . MET A 1 84 ? -3.523 -3.644 -1.546 1.00 96.88 84 MET A CA 1
ATOM 711 C C . MET A 1 84 ? -4.070 -3.802 -2.961 1.00 96.88 84 MET A C 1
ATOM 713 O O . MET A 1 84 ? -4.063 -4.904 -3.499 1.00 96.88 84 MET A O 1
ATOM 717 N N . ASN A 1 85 ? -4.505 -2.705 -3.573 1.00 97.06 85 ASN A N 1
ATOM 718 C CA . ASN A 1 85 ? -4.934 -2.684 -4.965 1.00 97.06 85 ASN A CA 1
ATOM 719 C C . ASN A 1 85 ? -4.178 -1.586 -5.709 1.00 97.06 85 ASN A C 1
ATOM 721 O O . ASN A 1 85 ? -4.292 -0.413 -5.355 1.00 97.06 85 ASN A O 1
ATOM 725 N N . GLY A 1 86 ? -3.390 -1.943 -6.716 1.00 95.50 86 GLY A N 1
ATOM 726 C CA . GLY A 1 86 ? -2.553 -0.967 -7.399 1.00 95.50 86 GLY A CA 1
ATOM 727 C C . GLY A 1 86 ? -1.508 -1.583 -8.309 1.00 95.50 86 GLY A C 1
ATOM 728 O O . GLY A 1 86 ? -1.633 -2.712 -8.767 1.00 95.50 86 GLY A O 1
ATOM 729 N N . THR A 1 87 ? -0.480 -0.804 -8.606 1.00 93.00 87 THR A N 1
ATOM 730 C CA . THR A 1 87 ? 0.658 -1.215 -9.430 1.00 93.00 87 THR A CA 1
ATOM 731 C C . THR A 1 87 ? 1.923 -0.507 -8.948 1.00 93.00 87 THR A C 1
ATOM 733 O O . THR A 1 87 ? 1.893 0.229 -7.961 1.00 93.00 87 THR A O 1
ATOM 736 N N . TYR A 1 88 ? 3.036 -0.725 -9.641 1.00 91.12 88 TYR A N 1
ATOM 737 C CA . TYR A 1 88 ? 4.278 -0.007 -9.406 1.00 91.12 88 TYR A CA 1
ATOM 738 C C . TYR A 1 88 ? 4.662 0.867 -10.602 1.00 91.12 88 TYR A C 1
ATOM 740 O O . TYR A 1 88 ? 4.410 0.529 -11.759 1.00 91.12 88 TYR A O 1
ATOM 748 N N . GLU A 1 89 ? 5.311 1.990 -10.313 1.00 90.31 89 GLU A N 1
ATOM 749 C CA . GLU A 1 89 ? 5.833 2.945 -11.286 1.00 90.31 89 GLU A CA 1
ATOM 750 C C . GLU A 1 89 ? 7.331 3.208 -11.054 1.00 90.31 89 GLU A C 1
ATOM 752 O O . GLU A 1 89 ? 7.805 3.082 -9.925 1.00 90.31 89 GLU A O 1
ATOM 757 N N . PRO A 1 90 ? 8.104 3.591 -12.089 1.00 88.19 90 PRO A N 1
ATOM 758 C CA . PRO A 1 90 ? 7.683 3.775 -13.478 1.00 88.19 90 PRO A CA 1
ATOM 759 C C . PRO A 1 90 ? 7.623 2.453 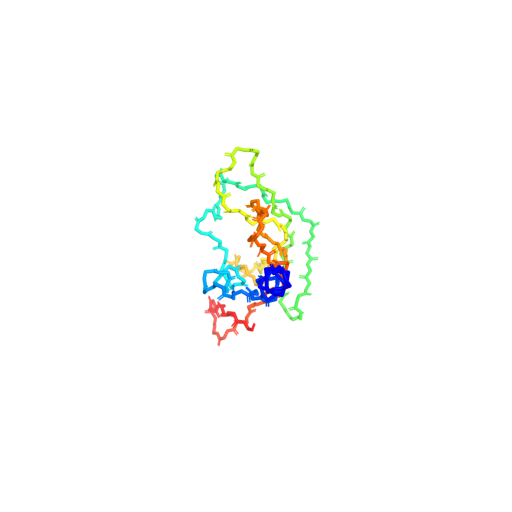-14.260 1.00 88.19 90 PRO A C 1
ATOM 761 O O . PRO A 1 90 ? 8.496 1.597 -14.127 1.00 88.19 90 PRO A O 1
ATOM 764 N N . GLN A 1 91 ? 6.634 2.332 -15.146 1.00 81.75 91 GLN A N 1
ATOM 765 C CA . GLN A 1 91 ? 6.548 1.259 -16.141 1.00 81.75 91 GLN A CA 1
ATOM 766 C C . GLN A 1 91 ? 7.590 1.526 -17.238 1.00 81.75 91 GLN A C 1
ATOM 768 O O . GLN A 1 91 ? 7.487 2.515 -17.966 1.00 81.75 91 GLN A O 1
ATOM 773 N N . ARG A 1 92 ? 8.643 0.704 -17.337 1.00 74.62 92 ARG A N 1
ATOM 774 C CA . ARG A 1 92 ? 9.714 0.894 -18.333 1.00 74.62 92 ARG A CA 1
ATOM 775 C C . ARG A 1 92 ? 9.438 0.043 -19.569 1.00 74.62 92 ARG A C 1
ATOM 777 O O . ARG A 1 92 ? 8.929 -1.065 -19.463 1.00 74.62 92 ARG A O 1
ATOM 784 N N . SER A 1 93 ? 9.818 0.531 -20.751 1.00 66.00 93 SER A N 1
ATOM 785 C CA . SER A 1 93 ? 9.668 -0.242 -21.993 1.00 66.00 93 SER A CA 1
ATOM 786 C C . SER A 1 93 ? 10.388 -1.593 -21.874 1.00 66.00 93 SER A C 1
ATOM 788 O O . SER A 1 93 ? 11.599 -1.625 -21.650 1.00 66.00 93 SER A O 1
ATOM 790 N N . GLY A 1 94 ? 9.632 -2.691 -21.969 1.00 66.88 94 GLY A N 1
ATOM 791 C CA . GLY A 1 94 ? 10.126 -4.070 -21.858 1.00 66.88 94 GLY A CA 1
ATOM 792 C C . GLY A 1 94 ? 10.003 -4.721 -20.474 1.00 66.88 94 GLY A C 1
ATOM 793 O O . GLY A 1 94 ? 10.045 -5.942 -20.409 1.00 66.88 94 GLY A O 1
ATOM 794 N N . ASN A 1 95 ? 9.787 -3.948 -19.400 1.00 66.50 95 ASN A N 1
ATOM 795 C CA . ASN A 1 95 ? 9.547 -4.451 -18.042 1.00 66.50 95 ASN A CA 1
ATOM 796 C C . ASN A 1 95 ? 8.311 -3.761 -17.454 1.00 66.50 95 ASN A C 1
ATOM 798 O O . ASN A 1 95 ? 8.368 -2.588 -17.076 1.00 66.50 95 ASN A O 1
ATOM 802 N N . PHE A 1 96 ? 7.210 -4.503 -17.359 1.00 74.56 96 PHE A N 1
ATOM 803 C CA . PHE A 1 96 ? 5.939 -3.992 -16.857 1.00 74.56 96 PHE A CA 1
ATOM 804 C C . PHE A 1 96 ? 5.629 -4.578 -15.482 1.00 74.56 96 PHE A C 1
ATOM 806 O O . PHE A 1 96 ? 5.812 -5.775 -15.261 1.00 74.56 96 PHE A O 1
ATOM 813 N N . TYR A 1 97 ? 5.136 -3.744 -14.569 1.00 82.00 97 TYR A N 1
ATOM 814 C CA . TYR A 1 97 ? 4.533 -4.222 -13.331 1.00 82.00 97 TYR A CA 1
ATOM 815 C C . TYR A 1 97 ? 3.052 -4.456 -13.569 1.00 82.00 97 TYR A C 1
ATOM 817 O O . TYR A 1 97 ? 2.349 -3.574 -14.066 1.00 82.00 97 TYR A O 1
ATOM 825 N N . PHE A 1 98 ? 2.571 -5.637 -13.194 1.00 86.12 98 PHE A N 1
ATOM 826 C CA . PHE A 1 98 ? 1.148 -5.926 -13.250 1.00 86.12 98 PHE A CA 1
ATOM 827 C C . PHE A 1 98 ? 0.377 -5.003 -12.304 1.00 86.12 98 PHE A C 1
ATOM 829 O O . PHE A 1 98 ? 0.869 -4.605 -11.244 1.00 86.12 98 PHE A O 1
ATOM 836 N N . HIS A 1 99 ? -0.844 -4.651 -12.697 1.00 91.00 99 HIS A N 1
ATOM 837 C CA . HIS A 1 99 ? -1.829 -4.234 -11.713 1.00 91.00 99 HIS A CA 1
ATOM 838 C C . HIS A 1 99 ? -2.235 -5.464 -10.901 1.00 91.00 99 HIS A C 1
ATOM 840 O O . HIS A 1 99 ? -2.419 -6.544 -11.465 1.00 91.00 99 HIS A O 1
ATOM 846 N N . PHE A 1 100 ? -2.364 -5.304 -9.594 1.00 92.81 100 PHE A N 1
ATOM 847 C CA . PHE A 1 100 ? -2.658 -6.394 -8.685 1.00 92.81 100 PHE A CA 1
ATOM 848 C C . PHE A 1 100 ? -3.675 -5.979 -7.634 1.00 92.81 100 PHE A C 1
ATOM 850 O O . PHE A 1 100 ? -3.803 -4.807 -7.279 1.00 92.81 100 PHE A O 1
ATOM 857 N N . ASP A 1 101 ? -4.391 -6.980 -7.142 1.00 94.69 101 ASP A N 1
ATOM 858 C CA . ASP A 1 101 ? -5.266 -6.891 -5.986 1.00 94.69 101 ASP A CA 1
ATOM 859 C C . ASP A 1 101 ? -4.896 -8.038 -5.051 1.00 94.69 101 ASP A C 1
ATOM 861 O O . ASP A 1 101 ? -5.051 -9.205 -5.403 1.00 94.69 101 ASP A O 1
ATOM 865 N N . SER A 1 102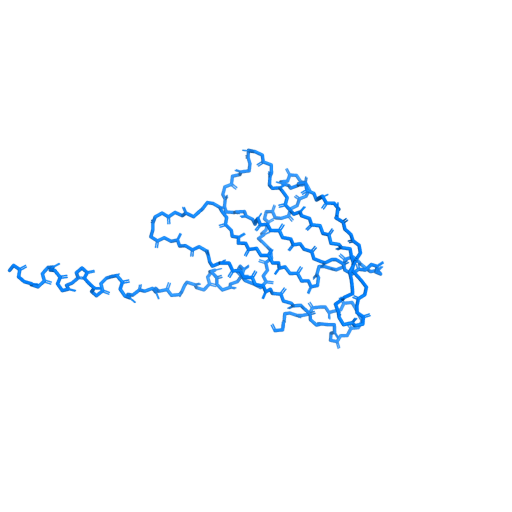 ? -4.318 -7.703 -3.905 1.00 94.62 102 SER A N 1
ATOM 866 C CA . SER A 1 102 ? -3.694 -8.648 -2.984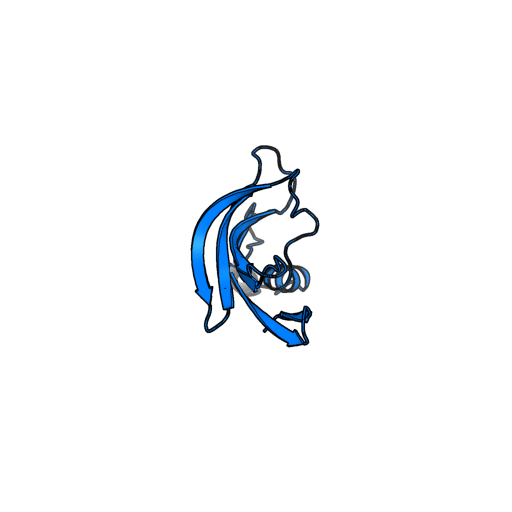 1.00 94.62 102 SER A CA 1
ATOM 867 C C . SER A 1 102 ? -4.296 -8.493 -1.600 1.00 94.62 102 SER A C 1
ATOM 869 O O . SER A 1 102 ? -4.445 -7.373 -1.104 1.00 94.62 102 SER A O 1
ATOM 871 N N . TRP A 1 103 ? -4.659 -9.620 -0.993 1.00 94.31 103 TRP A N 1
ATOM 872 C CA . TRP A 1 103 ? -5.391 -9.702 0.267 1.00 94.31 103 TRP A CA 1
ATOM 873 C C . TRP A 1 103 ? -4.558 -10.442 1.310 1.00 94.31 103 TRP A C 1
ATOM 875 O O . TRP A 1 103 ? -3.693 -11.256 0.982 1.00 94.31 103 TRP A O 1
ATOM 8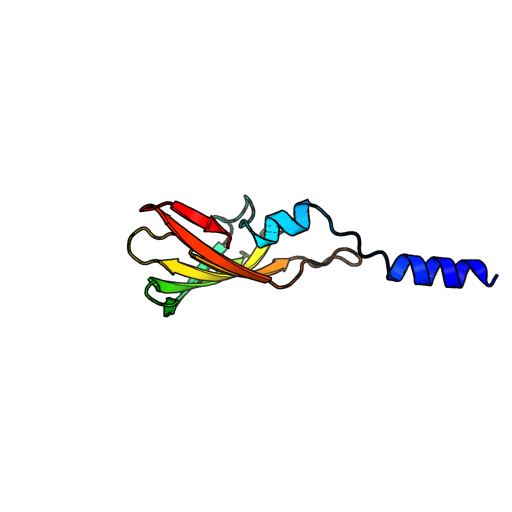85 N N . ARG A 1 104 ? -4.822 -10.162 2.586 1.00 95.38 104 ARG A N 1
ATOM 886 C CA . ARG A 1 104 ? -4.237 -10.894 3.708 1.00 95.38 104 ARG A CA 1
ATOM 887 C C . ARG A 1 104 ? -5.323 -11.475 4.592 1.00 95.38 104 ARG A C 1
ATOM 889 O O . ARG A 1 104 ? -6.331 -10.825 4.855 1.00 95.38 104 ARG A O 1
ATOM 896 N N . MET A 1 105 ? -5.074 -12.676 5.092 1.00 92.88 105 MET A N 1
ATOM 897 C CA . MET A 1 105 ? -5.919 -13.342 6.074 1.00 92.88 105 MET A CA 1
ATOM 898 C C . MET A 1 105 ? -5.270 -13.313 7.453 1.00 92.88 105 MET A C 1
ATOM 900 O O . MET A 1 105 ? -4.061 -13.504 7.600 1.00 92.88 105 MET A O 1
ATOM 904 N N . ASN A 1 106 ? -6.103 -13.087 8.464 1.00 92.56 106 ASN A N 1
ATOM 905 C CA . ASN A 1 106 ? -5.724 -13.154 9.865 1.00 92.56 106 ASN A CA 1
ATOM 906 C C . ASN A 1 106 ? -5.729 -14.623 10.310 1.00 92.56 106 ASN A C 1
ATOM 908 O O . ASN A 1 106 ? -6.788 -15.199 10.550 1.00 92.56 106 ASN A O 1
ATOM 912 N N . MET A 1 107 ? -4.549 -15.239 10.363 1.00 91.19 107 MET A N 1
ATOM 913 C CA . MET A 1 107 ? -4.406 -16.665 10.691 1.00 91.19 107 MET A CA 1
ATOM 914 C C . MET A 1 107 ? -4.315 -16.901 12.204 1.00 91.19 107 MET A C 1
ATOM 916 O O . MET A 1 107 ? -4.628 -17.987 12.688 1.00 91.19 107 MET A O 1
ATOM 920 N N . GLN A 1 108 ? -3.863 -15.885 12.942 1.00 90.12 108 GLN A N 1
ATOM 921 C CA . GLN A 1 108 ? -3.761 -15.825 14.401 1.00 90.12 108 GLN A CA 1
ATOM 922 C C . GLN A 1 108 ? -3.816 -14.354 14.825 1.00 90.12 108 GLN A C 1
ATOM 924 O O . GLN A 1 108 ? -3.383 -13.516 14.041 1.00 90.12 108 GLN A O 1
ATOM 929 N N . PRO A 1 109 ? -4.245 -14.013 16.055 1.00 87.81 109 PRO A N 1
ATOM 930 C CA . PRO A 1 109 ? -4.322 -12.621 16.503 1.00 87.81 109 PRO A CA 1
ATOM 931 C C . PRO A 1 109 ? -3.053 -11.808 16.182 1.00 87.81 109 PRO A C 1
ATOM 933 O O . PRO A 1 109 ? -1.979 -12.081 16.712 1.00 87.81 109 PRO A O 1
ATOM 936 N N . GLY A 1 110 ? -3.186 -10.815 15.297 1.00 82.06 110 GLY A N 1
ATOM 937 C CA . GLY A 1 110 ? -2.095 -9.938 14.847 1.00 82.06 110 GLY A CA 1
ATOM 938 C C . GLY A 1 110 ? -1.196 -10.491 13.731 1.00 82.06 110 GLY A C 1
ATOM 939 O O . GLY A 1 110 ? -0.336 -9.767 13.237 1.00 82.06 110 GLY A O 1
ATOM 940 N N . LEU A 1 111 ? -1.397 -11.734 13.288 1.00 91.06 111 LEU A N 1
ATOM 941 C CA . LEU A 1 111 ? -0.648 -12.369 12.204 1.00 91.06 111 LEU A CA 1
ATOM 942 C C . LEU A 1 111 ? -1.460 -12.377 10.903 1.00 91.06 111 LEU A C 1
ATOM 944 O O . LEU A 1 111 ? -2.322 -13.233 10.685 1.00 91.06 111 LEU A O 1
ATOM 948 N N . TRP A 1 112 ? -1.124 -11.443 10.015 1.00 92.56 112 TRP A N 1
ATOM 949 C CA . TRP A 1 112 ? -1.723 -11.308 8.688 1.00 92.56 112 TRP A CA 1
ATOM 950 C C . TRP A 1 112 ? -0.802 -11.875 7.614 1.00 92.56 112 TRP A C 1
ATOM 952 O O . TRP A 1 112 ? 0.278 -11.334 7.369 1.00 92.56 112 TRP A O 1
ATOM 962 N N . LEU A 1 113 ? -1.239 -12.946 6.955 1.00 92.69 113 LEU A N 1
ATOM 963 C CA . LEU A 1 113 ? -0.483 -13.595 5.886 1.00 92.69 113 LEU A CA 1
ATOM 964 C C . LEU A 1 113 ? -1.156 -13.380 4.526 1.00 92.69 113 LEU A C 1
ATOM 966 O O . LEU A 1 113 ? -2.383 -13.315 4.475 1.00 92.69 113 LEU A O 1
ATOM 970 N N . PRO A 1 114 ? -0.380 -13.269 3.434 1.00 92.69 114 PRO A N 1
ATOM 971 C CA . PRO A 1 114 ? -0.918 -13.259 2.074 1.00 92.69 114 PRO A CA 1
ATOM 972 C C . PRO A 1 114 ? -1.787 -14.491 1.799 1.00 92.69 114 PRO A C 1
ATOM 974 O O . PRO A 1 114 ? -1.451 -15.586 2.259 1.00 92.69 114 PRO A O 1
ATOM 977 N N . ALA A 1 115 ? -2.873 -14.295 1.054 1.00 86.00 115 ALA A N 1
ATOM 978 C CA . ALA A 1 115 ? -3.825 -15.332 0.656 1.00 86.00 115 ALA A CA 1
ATOM 979 C C . ALA A 1 115 ? -3.848 -15.534 -0.861 1.00 86.00 115 ALA A C 1
ATOM 981 O O . ALA A 1 115 ? -3.651 -14.532 -1.586 1.00 86.00 115 ALA A O 1
#

Radius of gyration: 17.98 Å; chains: 1; bounding box: 32×31×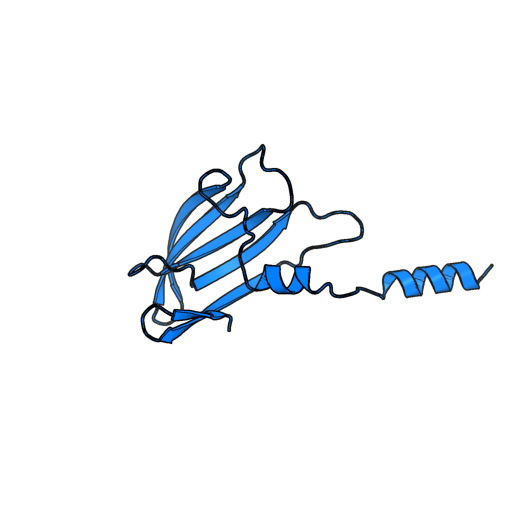60 Å

Foldseek 3Di:
DVVVVVVVVVVVPCPDDDVVLVVVLFDFDPPPDPVFWDWAWDDWDDPDPFIWTKTFTDTDPPDDDKHWGFMFTFGDPPRDTFWTFTWIDDADVPRGRDGHIWGWDCPDVVDTGTD

pLDDT: mean 85.78, std 13.55, range [51.69, 98.56]

Secondary structure (DSSP, 8-state):
--HHHHHHHHHHH-----HHHHHHHHS--TT-STTTEEEEEEEEEEETTEEEEEEEEEE-TT--S-EEEEEEEEETTT--EEEEEEEEE--BTTB-PPPEEEEEEEEETTEEEE-

Sequence (115 aa):
MFSRVLDRLDSFYKMTYLPEGFMQLVFLSHGFNVQNYDLKYLRQEFLGDVRTLVFDVVPHKKIKGTHFVGRIWVEDQQHNIVRMNGTYEPQRSGNFYFHFDSWRMNMQPGLWLPA